Protein AF-A0A3N6GS40-F1 (afdb_monomer_lite)

Foldseek 3Di:
DDDPCDPVNVVVVVLVVLLVVLCVVCVPDDPVVSVVVSVVSCVVVVDDDPCDPCNVPPPPPPPPPPPPPPDPDDDD

Radius of gyration: 18.48 Å; chains: 1; bounding box: 34×45×49 Å

Structure (mmCIF, N/CA/C/O backbone):
data_AF-A0A3N6GS40-F1
#
_entry.id   AF-A0A3N6GS40-F1
#
loop_
_atom_site.group_PDB
_atom_site.id
_atom_site.type_symbol
_atom_site.label_atom_id
_atom_site.label_alt_id
_atom_site.label_comp_id
_atom_site.label_asym_id
_atom_site.label_entity_id
_atom_site.label_seq_id
_atom_site.pdbx_PDB_ins_code
_atom_site.Cartn_x
_atom_site.Cartn_y
_atom_site.Cartn_z
_atom_site.occupancy
_atom_site.B_iso_or_equiv
_atom_site.auth_seq_id
_atom_site.auth_comp_id
_atom_site.auth_asym_id
_atom_site.auth_atom_id
_atom_site.pdbx_PDB_model_num
ATOM 1 N N . MET A 1 1 ? 3.487 28.730 -9.629 1.00 46.19 1 MET A N 1
ATOM 2 C CA . MET A 1 1 ? 4.792 28.121 -9.960 1.00 46.19 1 MET A CA 1
ATOM 3 C C . MET A 1 1 ? 4.554 26.620 -9.994 1.00 46.19 1 MET A C 1
ATOM 5 O O . MET A 1 1 ? 4.497 25.992 -8.948 1.00 46.19 1 MET A O 1
ATOM 9 N N . THR A 1 2 ? 4.210 26.087 -11.164 1.00 55.00 2 THR A N 1
ATOM 10 C CA . THR A 1 2 ? 3.712 24.711 -11.313 1.00 55.00 2 THR A CA 1
ATOM 11 C C . THR A 1 2 ? 4.891 23.839 -11.711 1.00 55.00 2 THR A C 1
ATOM 13 O O . THR A 1 2 ? 5.446 24.014 -12.793 1.00 55.00 2 THR A O 1
ATOM 16 N N . TYR A 1 3 ? 5.340 22.976 -10.802 1.00 48.84 3 TYR A N 1
ATOM 17 C CA . TYR A 1 3 ? 6.457 22.071 -11.060 1.00 48.84 3 TYR A CA 1
ATOM 18 C C . TYR A 1 3 ? 6.076 21.082 -12.173 1.00 48.84 3 TYR A C 1
ATOM 20 O O . TYR A 1 3 ? 4.954 20.569 -12.158 1.00 48.84 3 TYR A O 1
ATOM 28 N N . PRO A 1 4 ? 6.966 20.799 -13.143 1.00 53.12 4 PRO A N 1
ATOM 29 C CA . PRO A 1 4 ? 6.693 19.788 -14.152 1.00 53.12 4 PRO A CA 1
ATOM 30 C C . PRO A 1 4 ? 6.565 18.426 -13.463 1.00 53.12 4 PRO A C 1
ATOM 32 O O . PRO A 1 4 ? 7.479 17.977 -12.769 1.00 53.12 4 PRO A O 1
ATOM 35 N N . SER A 1 5 ? 5.409 17.78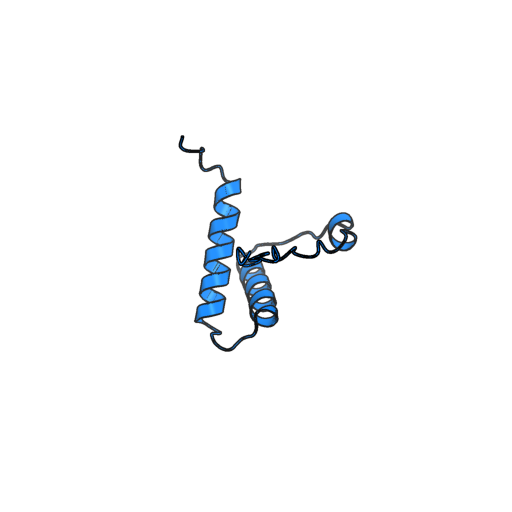3 -13.641 1.00 51.88 5 SER A N 1
ATOM 36 C CA . SER A 1 5 ? 5.139 16.423 -13.175 1.00 51.88 5 SER A CA 1
ATOM 37 C C . SER A 1 5 ? 6.033 15.459 -13.960 1.00 51.88 5 SER A C 1
ATOM 39 O O . SER A 1 5 ? 5.716 15.032 -15.068 1.00 51.88 5 SER A O 1
ATOM 41 N N . THR A 1 6 ? 7.227 15.212 -13.428 1.00 53.09 6 THR A N 1
ATOM 42 C CA . THR A 1 6 ? 8.171 14.221 -13.957 1.00 53.09 6 THR A CA 1
ATOM 43 C C . THR A 1 6 ? 7.681 12.811 -13.613 1.00 53.09 6 THR A C 1
ATOM 45 O O . THR A 1 6 ? 6.936 12.638 -12.651 1.00 53.09 6 THR A O 1
ATOM 48 N N . GLU A 1 7 ? 8.109 11.777 -14.349 1.00 52.62 7 GLU A N 1
ATOM 49 C CA . GLU A 1 7 ? 7.799 10.364 -14.031 1.00 52.62 7 GLU A CA 1
ATOM 50 C C . GLU A 1 7 ? 8.078 10.000 -12.563 1.00 52.62 7 GLU A C 1
ATOM 52 O O . GLU A 1 7 ? 7.327 9.242 -11.953 1.00 52.62 7 GLU A O 1
ATOM 57 N N . ARG A 1 8 ? 9.099 10.618 -11.952 1.00 50.44 8 ARG A N 1
ATOM 58 C CA . ARG A 1 8 ? 9.421 10.462 -10.524 1.00 50.44 8 ARG A CA 1
ATOM 59 C C . ARG A 1 8 ? 8.309 10.927 -9.585 1.00 50.44 8 ARG A C 1
ATOM 61 O O . ARG A 1 8 ? 8.226 10.421 -8.475 1.00 50.44 8 ARG A O 1
ATOM 68 N N . SER A 1 9 ? 7.467 11.862 -10.017 1.00 54.97 9 SER A N 1
ATOM 69 C CA . SER A 1 9 ? 6.326 12.359 -9.245 1.00 54.97 9 SER A CA 1
ATOM 70 C C . SER A 1 9 ? 5.103 11.441 -9.332 1.00 54.97 9 SER A C 1
ATOM 72 O O . SER A 1 9 ? 4.247 11.522 -8.462 1.00 54.97 9 SER A O 1
ATOM 74 N N . ARG A 1 10 ? 5.031 10.543 -10.329 1.00 58.94 10 ARG A N 1
ATOM 75 C CA . ARG A 1 10 ? 3.919 9.583 -10.496 1.00 58.94 10 ARG A CA 1
ATOM 76 C C . ARG A 1 10 ? 4.071 8.325 -9.646 1.00 58.94 10 ARG A C 1
ATOM 78 O O . ARG A 1 10 ? 3.079 7.692 -9.303 1.00 58.94 10 ARG A O 1
ATOM 85 N N . ILE A 1 11 ? 5.309 7.969 -9.302 1.00 61.75 11 ILE A N 1
ATOM 86 C CA . ILE A 1 11 ? 5.612 6.826 -8.435 1.00 61.75 11 ILE A CA 1
ATOM 87 C C . ILE A 1 11 ? 4.973 6.987 -7.036 1.00 61.75 11 ILE A C 1
ATOM 89 O O . ILE A 1 11 ? 4.306 6.051 -6.597 1.00 61.75 11 ILE A O 1
ATOM 93 N N . PRO A 1 12 ? 5.088 8.149 -6.355 1.00 71.12 12 PRO A N 1
ATOM 94 C CA . PRO A 1 12 ? 4.381 8.410 -5.101 1.00 71.12 12 PRO A CA 1
ATOM 95 C C . PRO A 1 12 ? 2.859 8.250 -5.196 1.00 71.12 12 PRO A C 1
ATOM 97 O O . PRO A 1 12 ? 2.265 7.656 -4.300 1.00 71.12 12 PRO A O 1
ATOM 100 N N . ASP A 1 13 ? 2.240 8.727 -6.279 1.00 78.19 13 ASP A N 1
ATOM 101 C CA . ASP A 1 13 ? 0.781 8.689 -6.443 1.00 78.19 13 ASP A CA 1
ATOM 102 C C . ASP A 1 13 ? 0.262 7.261 -6.657 1.00 78.19 13 ASP A C 1
ATOM 104 O O . ASP A 1 13 ? -0.728 6.860 -6.046 1.00 78.19 13 ASP A O 1
ATOM 108 N N . ALA A 1 14 ? 0.956 6.461 -7.474 1.00 80.25 14 ALA A N 1
ATOM 109 C CA . ALA A 1 14 ? 0.598 5.060 -7.691 1.00 80.25 14 ALA A CA 1
ATOM 110 C C . ALA A 1 14 ? 0.720 4.235 -6.398 1.00 80.25 14 ALA A C 1
ATOM 112 O O . ALA A 1 14 ? -0.163 3.441 -6.077 1.00 80.25 14 ALA A O 1
ATOM 113 N N . VAL A 1 15 ? 1.778 4.467 -5.613 1.00 85.50 15 VAL A N 1
ATOM 114 C CA . VAL A 1 15 ? 1.955 3.819 -4.305 1.00 85.50 15 VAL A CA 1
ATOM 115 C C . VAL A 1 15 ? 0.864 4.254 -3.324 1.00 85.50 15 VAL A C 1
ATOM 117 O O . VAL A 1 15 ? 0.304 3.408 -2.627 1.00 85.50 15 VAL A O 1
ATOM 120 N N . ALA A 1 16 ? 0.519 5.544 -3.287 1.00 86.50 16 ALA A N 1
ATOM 121 C CA . ALA A 1 16 ? -0.543 6.053 -2.422 1.00 86.50 16 ALA A CA 1
ATOM 122 C C . ALA A 1 16 ? -1.908 5.424 -2.746 1.00 86.50 16 ALA A C 1
ATOM 124 O O . ALA A 1 16 ? -2.637 5.059 -1.825 1.00 86.50 16 ALA A O 1
ATOM 125 N N . ALA A 1 17 ? -2.227 5.234 -4.031 1.00 88.38 17 ALA A N 1
ATOM 126 C CA . ALA A 1 17 ? -3.456 4.567 -4.456 1.00 88.38 17 ALA A CA 1
ATOM 127 C C . ALA A 1 17 ? -3.525 3.108 -3.973 1.00 88.38 17 ALA A C 1
ATOM 129 O O . ALA A 1 17 ? -4.562 2.676 -3.472 1.00 88.38 17 ALA A O 1
ATOM 130 N N . VAL A 1 18 ? -2.413 2.366 -4.048 1.00 89.19 18 VAL A N 1
ATOM 131 C CA . VAL A 1 18 ? -2.350 0.983 -3.544 1.00 89.19 18 VAL A CA 1
ATOM 132 C C . VAL A 1 18 ? -2.508 0.937 -2.025 1.00 89.19 18 VAL A C 1
ATOM 134 O O . VAL A 1 18 ? -3.256 0.110 -1.508 1.00 89.19 18 VAL A O 1
ATOM 137 N N . VAL A 1 19 ? -1.855 1.844 -1.294 1.00 89.12 19 VAL A N 1
ATOM 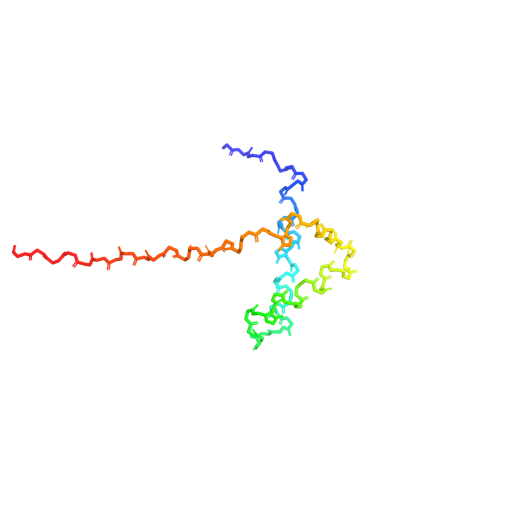138 C CA . VAL A 1 19 ? -2.008 1.927 0.167 1.00 89.12 19 VAL A CA 1
ATOM 139 C C . VAL A 1 19 ? -3.456 2.246 0.547 1.00 89.12 19 VAL A C 1
ATOM 141 O O . VAL A 1 19 ? -3.989 1.614 1.456 1.00 89.12 19 VAL A O 1
ATOM 144 N N . ALA A 1 20 ? -4.105 3.182 -0.150 1.00 90.81 20 ALA A N 1
ATOM 145 C CA . ALA A 1 20 ? -5.504 3.523 0.094 1.00 90.81 20 ALA A CA 1
ATOM 146 C C . ALA A 1 20 ? -6.433 2.321 -0.134 1.00 90.81 20 ALA A C 1
ATOM 148 O O . ALA A 1 20 ? -7.237 2.012 0.742 1.00 90.81 20 ALA A O 1
ATOM 149 N N . ALA A 1 21 ? -6.262 1.593 -1.244 1.00 92.62 21 ALA A N 1
ATOM 150 C CA . ALA A 1 21 ? -7.040 0.387 -1.526 1.00 92.62 21 ALA A CA 1
ATOM 151 C C . ALA A 1 21 ? -6.886 -0.673 -0.419 1.00 92.62 21 ALA A C 1
ATOM 153 O O . ALA A 1 21 ? -7.874 -1.220 0.061 1.00 92.62 21 ALA A O 1
ATOM 154 N N . VAL A 1 22 ? -5.660 -0.899 0.065 1.00 93.06 22 VAL A N 1
ATOM 155 C CA . VAL A 1 22 ? -5.396 -1.851 1.159 1.00 93.06 22 VAL A CA 1
ATOM 156 C C . VAL A 1 22 ? -6.051 -1.421 2.475 1.00 93.06 22 VAL A C 1
ATOM 158 O O . VAL A 1 22 ? -6.532 -2.271 3.225 1.00 93.06 22 VAL A O 1
ATOM 161 N N . VAL A 1 23 ? -6.088 -0.119 2.772 1.00 94.38 23 VAL A N 1
ATOM 162 C CA . VAL A 1 23 ? -6.783 0.408 3.959 1.00 94.38 23 VAL A CA 1
ATOM 163 C C . VAL A 1 23 ? -8.293 0.199 3.855 1.00 94.38 23 VAL A C 1
ATOM 165 O O . VAL A 1 23 ? -8.912 -0.184 4.847 1.00 94.38 23 VAL A O 1
ATOM 168 N N . GLU A 1 24 ? -8.883 0.410 2.677 1.00 94.44 24 GLU A N 1
ATOM 169 C CA . GLU A 1 24 ? -10.315 0.175 2.462 1.00 94.44 24 GLU A CA 1
ATOM 170 C C . GLU A 1 24 ? -10.684 -1.314 2.536 1.00 94.44 24 GLU A C 1
ATOM 172 O O . GLU A 1 24 ? -11.709 -1.662 3.124 1.00 94.44 24 GLU A O 1
ATOM 177 N N . GLU A 1 25 ? -9.836 -2.203 2.014 1.00 95.00 25 GLU A N 1
ATOM 178 C CA . GLU A 1 25 ? -10.030 -3.657 2.106 1.00 95.00 25 GLU A CA 1
ATOM 179 C C . GLU A 1 25 ? -9.846 -4.192 3.538 1.00 95.00 25 GLU A C 1
ATOM 181 O O . GLU A 1 25 ? -10.497 -5.165 3.936 1.00 95.00 25 GLU A O 1
ATOM 186 N N . HIS A 1 26 ? -8.982 -3.557 4.336 1.00 93.69 26 HIS A N 1
ATOM 187 C CA . HIS A 1 26 ? -8.616 -4.007 5.681 1.00 93.69 26 HIS A CA 1
ATOM 188 C C . HIS A 1 26 ? -8.753 -2.902 6.748 1.00 93.69 26 HIS A C 1
ATOM 190 O O . HIS A 1 26 ? -7.771 -2.555 7.410 1.00 93.69 26 HIS A O 1
ATOM 196 N N . PRO A 1 27 ? -9.971 -2.405 7.032 1.00 92.50 27 PRO A N 1
ATOM 197 C CA . PRO A 1 27 ? -10.175 -1.240 7.902 1.00 92.50 27 PRO A CA 1
ATOM 198 C C . PRO A 1 27 ? -9.813 -1.480 9.377 1.00 92.50 27 PRO A C 1
ATOM 200 O O . PRO A 1 27 ? -9.627 -0.533 10.136 1.00 92.50 27 PRO A O 1
ATOM 203 N N . LEU A 1 28 ? -9.724 -2.745 9.804 1.00 95.19 28 LEU A N 1
ATOM 204 C CA . LEU A 1 28 ? -9.362 -3.136 11.173 1.00 95.19 28 LEU A CA 1
ATOM 205 C C . LEU A 1 28 ? -7.878 -3.502 11.324 1.00 95.19 28 LEU A C 1
ATOM 207 O O . LEU A 1 28 ? -7.434 -3.817 12.430 1.00 95.19 28 LEU A O 1
ATOM 211 N N . ALA A 1 29 ? -7.111 -3.516 10.232 1.00 93.25 29 ALA A N 1
ATOM 212 C CA . ALA A 1 29 ? -5.702 -3.862 10.292 1.00 93.25 29 ALA A CA 1
ATOM 213 C C . ALA A 1 29 ? -4.893 -2.720 10.920 1.00 93.25 29 ALA A C 1
ATOM 215 O O . ALA A 1 29 ? -5.055 -1.546 10.594 1.00 93.25 29 ALA A O 1
ATOM 216 N N . GLY A 1 30 ? -3.978 -3.079 11.821 1.00 90.94 30 GLY A N 1
ATOM 217 C CA . GLY A 1 30 ? -3.013 -2.128 12.360 1.00 90.94 30 GLY A CA 1
ATOM 218 C C . GLY A 1 30 ? -2.066 -1.602 11.270 1.00 90.94 30 GLY A C 1
ATOM 219 O O . GLY A 1 30 ? -1.866 -2.266 10.249 1.00 90.94 30 GLY A O 1
ATOM 220 N N . PRO A 1 31 ? -1.412 -0.450 11.494 1.00 86.19 31 PRO A N 1
ATOM 221 C CA . PRO A 1 31 ? -0.566 0.204 10.491 1.00 86.19 31 PRO A CA 1
ATOM 222 C C . PRO A 1 31 ? 0.580 -0.685 9.984 1.00 86.19 31 PRO A C 1
ATOM 224 O O . PRO A 1 31 ? 0.925 -0.643 8.807 1.00 86.19 31 PRO A O 1
ATOM 227 N N . ASP A 1 32 ? 1.134 -1.537 10.847 1.00 87.19 32 ASP A N 1
ATOM 228 C CA . ASP A 1 32 ? 2.167 -2.501 10.464 1.00 87.19 32 ASP A CA 1
ATOM 229 C C . ASP A 1 32 ? 1.640 -3.588 9.505 1.00 87.19 32 ASP A C 1
ATOM 231 O O . ASP A 1 32 ? 2.297 -3.946 8.526 1.00 87.19 32 ASP A O 1
ATOM 235 N N . ALA A 1 33 ? 0.417 -4.072 9.738 1.00 89.25 33 ALA A N 1
ATOM 236 C CA . ALA A 1 33 ? -0.233 -5.038 8.857 1.00 89.25 33 ALA A CA 1
ATOM 237 C C . ALA A 1 33 ? -0.599 -4.402 7.506 1.00 89.25 33 ALA A C 1
ATOM 239 O O . ALA A 1 33 ? -0.328 -5.002 6.467 1.00 89.25 33 ALA A O 1
ATOM 240 N N . ILE A 1 34 ? -1.116 -3.167 7.510 1.00 91.31 34 ILE A N 1
ATOM 241 C CA . ILE A 1 34 ? -1.359 -2.380 6.290 1.00 91.31 34 ILE A CA 1
ATOM 242 C C . ILE A 1 34 ? -0.067 -2.215 5.483 1.00 91.31 34 ILE A C 1
ATOM 244 O O . ILE A 1 34 ? -0.068 -2.458 4.279 1.00 91.31 34 ILE A O 1
ATOM 248 N N . GLY A 1 35 ? 1.051 -1.873 6.132 1.00 86.56 35 GLY A N 1
ATOM 249 C CA . GLY A 1 35 ? 2.346 -1.740 5.460 1.00 86.56 35 GLY A CA 1
ATOM 250 C C . GLY A 1 35 ? 2.783 -3.030 4.763 1.00 86.56 35 GLY A C 1
ATOM 251 O O . GLY A 1 35 ? 3.168 -3.004 3.594 1.00 86.56 35 GLY A O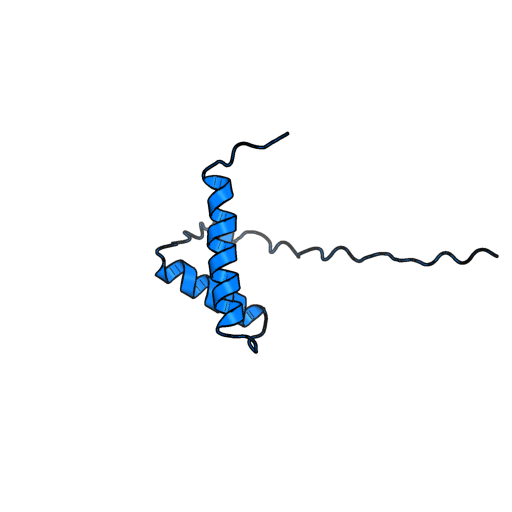 1
ATOM 252 N N . ARG A 1 36 ? 2.663 -4.176 5.444 1.00 88.94 36 ARG A N 1
ATOM 253 C CA . ARG A 1 36 ? 2.996 -5.489 4.864 1.00 88.94 36 ARG A CA 1
ATOM 254 C C . ARG A 1 36 ? 2.089 -5.866 3.689 1.00 88.94 36 ARG A C 1
ATOM 256 O O . ARG A 1 36 ? 2.582 -6.385 2.687 1.00 88.94 36 ARG A O 1
ATOM 263 N N . LEU A 1 37 ? 0.793 -5.580 3.789 1.00 90.81 37 LEU A N 1
ATOM 264 C CA . LEU A 1 37 ? -0.182 -5.845 2.729 1.00 90.81 37 LEU A CA 1
ATOM 265 C C . LEU A 1 37 ? 0.025 -4.935 1.511 1.00 90.81 37 LEU A C 1
ATOM 267 O O . LEU A 1 37 ? 0.003 -5.423 0.386 1.00 90.81 37 LEU A O 1
ATOM 271 N N . ALA A 1 38 ? 0.316 -3.650 1.721 1.00 90.19 38 ALA A N 1
ATOM 272 C CA . ALA A 1 38 ? 0.620 -2.706 0.645 1.00 90.19 38 ALA A CA 1
ATOM 273 C C . ALA A 1 38 ? 1.889 -3.097 -0.120 1.00 90.19 38 ALA A C 1
ATOM 275 O O . ALA A 1 38 ? 1.902 -3.085 -1.348 1.00 90.19 38 ALA A O 1
ATOM 276 N N . VAL A 1 39 ? 2.935 -3.516 0.595 1.00 87.94 39 VAL A N 1
ATOM 277 C CA . VAL A 1 39 ? 4.151 -4.081 -0.004 1.00 87.94 39 VAL A CA 1
ATOM 278 C C . VAL A 1 39 ? 3.785 -5.309 -0.851 1.00 87.94 39 VAL A C 1
ATOM 280 O O . VAL A 1 39 ? 4.093 -5.346 -2.040 1.00 87.94 39 VAL A O 1
ATOM 283 N N . ALA A 1 40 ? 3.044 -6.275 -0.301 1.00 87.62 40 ALA A N 1
ATOM 284 C CA . ALA A 1 40 ? 2.622 -7.457 -1.056 1.00 87.62 40 ALA A CA 1
ATOM 285 C C . ALA A 1 40 ? 1.784 -7.114 -2.308 1.00 87.62 40 ALA A C 1
ATOM 287 O O . ALA A 1 40 ? 1.991 -7.717 -3.362 1.00 87.62 40 ALA A O 1
ATOM 288 N N . ALA A 1 41 ? 0.881 -6.134 -2.217 1.00 88.69 41 ALA A N 1
ATOM 289 C CA . ALA A 1 41 ? 0.079 -5.657 -3.341 1.00 88.69 41 ALA A CA 1
ATOM 290 C C . ALA A 1 41 ? 0.956 -5.027 -4.435 1.00 88.69 41 ALA A C 1
ATOM 292 O O . ALA A 1 41 ? 0.856 -5.413 -5.596 1.00 88.69 41 ALA A O 1
ATOM 293 N N . LEU A 1 42 ? 1.898 -4.155 -4.067 1.00 87.12 42 LEU A N 1
ATOM 294 C CA . LEU A 1 42 ? 2.849 -3.555 -5.009 1.00 87.12 42 LEU A CA 1
ATOM 295 C C . LEU A 1 42 ? 3.690 -4.616 -5.735 1.00 87.12 42 LEU A C 1
ATOM 297 O O . LEU A 1 42 ? 3.847 -4.551 -6.953 1.00 87.12 42 LEU A O 1
ATOM 301 N N . SER A 1 43 ? 4.172 -5.639 -5.021 1.00 85.75 43 SER A N 1
ATOM 302 C CA . SER A 1 43 ? 4.879 -6.770 -5.647 1.00 85.75 43 SER A CA 1
ATOM 303 C C . SER A 1 43 ? 4.039 -7.498 -6.700 1.00 85.75 43 SER A C 1
ATOM 305 O O . SER A 1 43 ? 4.579 -7.907 -7.727 1.00 85.75 43 SER A O 1
ATOM 307 N N . ARG A 1 44 ? 2.729 -7.662 -6.470 1.00 85.50 44 ARG A N 1
ATOM 308 C CA . ARG A 1 44 ? 1.813 -8.300 -7.434 1.00 85.50 44 ARG A CA 1
ATOM 309 C C . ARG A 1 44 ? 1.60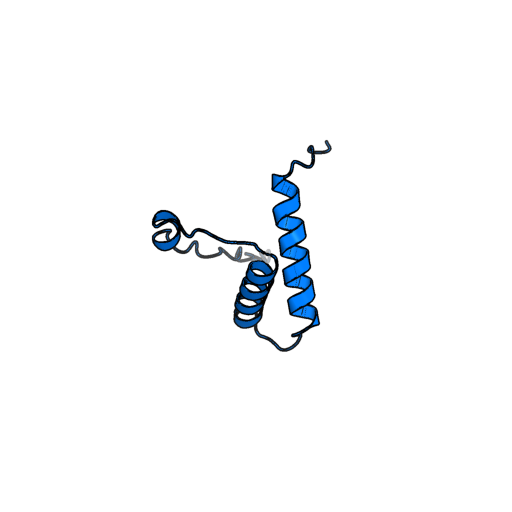4 -7.452 -8.686 1.00 85.50 44 ARG A C 1
ATOM 311 O O . ARG A 1 44 ? 1.471 -8.016 -9.766 1.00 85.50 44 ARG A O 1
ATOM 318 N N . GLU A 1 45 ? 1.660 -6.131 -8.546 1.00 84.19 45 GLU A N 1
ATOM 319 C CA . GLU A 1 45 ? 1.643 -5.167 -9.654 1.00 84.19 45 GLU A CA 1
ATOM 320 C C . GLU A 1 45 ? 2.991 -5.095 -10.410 1.00 84.19 45 GLU A C 1
ATOM 322 O O . GLU A 1 45 ? 3.193 -4.231 -11.261 1.00 84.19 45 GLU A O 1
ATOM 327 N N . GLY A 1 46 ? 3.945 -5.983 -10.099 1.00 80.75 46 GLY A N 1
ATOM 328 C CA . GLY A 1 46 ? 5.255 -6.048 -10.753 1.00 80.75 46 GLY A CA 1
ATOM 329 C C . GLY A 1 46 ? 6.276 -5.049 -10.207 1.00 80.75 46 GLY A C 1
ATOM 330 O O . GLY A 1 46 ? 7.344 -4.867 -10.797 1.00 80.75 46 GLY A O 1
ATOM 331 N N . TRP A 1 47 ? 5.987 -4.400 -9.075 1.00 80.75 47 TRP A N 1
ATOM 332 C CA . TRP A 1 47 ? 6.950 -3.524 -8.421 1.00 80.75 47 TRP A CA 1
ATOM 333 C C . TRP A 1 47 ? 7.957 -4.363 -7.645 1.00 80.75 47 TRP A C 1
ATOM 335 O O . TRP A 1 47 ? 7.690 -4.853 -6.548 1.00 80.75 47 TRP A O 1
ATOM 345 N N . HIS A 1 48 ? 9.144 -4.507 -8.221 1.00 73.56 48 HIS A N 1
ATOM 346 C CA . HIS A 1 48 ? 10.256 -5.200 -7.590 1.00 73.56 48 HIS A CA 1
ATOM 347 C C . HIS A 1 48 ? 11.214 -4.189 -6.963 1.00 73.56 48 HIS A C 1
ATOM 349 O O . HIS A 1 48 ? 11.829 -3.380 -7.656 1.00 73.56 48 HIS A O 1
ATOM 355 N N . TRP A 1 49 ? 11.389 -4.255 -5.645 1.00 69.69 49 TRP A N 1
ATOM 356 C CA . TRP A 1 49 ? 12.483 -3.561 -4.971 1.00 69.69 49 TRP A CA 1
ATOM 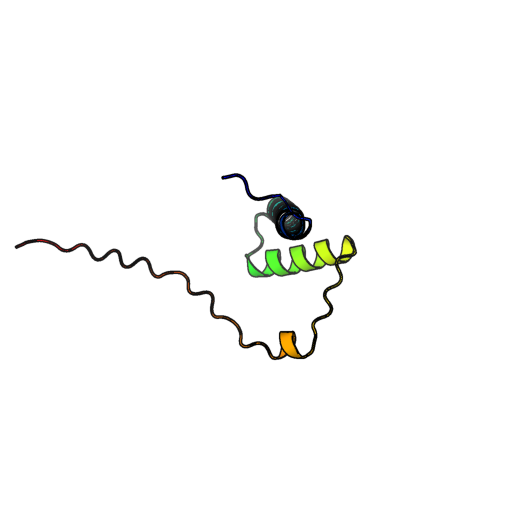357 C C . TRP A 1 49 ? 13.716 -4.462 -4.957 1.00 69.69 49 TRP A C 1
ATOM 359 O O . TRP A 1 49 ? 13.732 -5.538 -4.361 1.00 69.69 49 TRP A O 1
ATOM 369 N N . HIS A 1 50 ? 14.788 -4.019 -5.603 1.00 64.44 50 HIS A N 1
ATOM 370 C CA . HIS A 1 50 ? 16.115 -4.527 -5.284 1.00 64.44 50 HIS A CA 1
ATOM 371 C C . HIS A 1 50 ? 16.605 -3.762 -4.063 1.00 64.44 50 HIS A C 1
ATOM 373 O O . HIS A 1 50 ? 17.044 -2.618 -4.158 1.00 64.44 50 HIS A O 1
ATOM 379 N N . LEU A 1 51 ? 16.478 -4.387 -2.894 1.00 61.19 51 LEU A N 1
ATOM 380 C CA . LEU A 1 51 ? 17.145 -3.908 -1.694 1.00 61.19 51 LEU A CA 1
ATOM 381 C C . LEU A 1 51 ? 18.639 -4.165 -1.893 1.00 61.19 51 LEU A C 1
ATOM 383 O O . LEU A 1 51 ? 19.139 -5.250 -1.604 1.00 61.19 51 LEU A O 1
ATOM 387 N N . GLY A 1 52 ? 19.343 -3.178 -2.450 1.00 55.19 52 GLY A N 1
ATOM 388 C CA . GLY A 1 52 ? 20.799 -3.169 -2.429 1.00 55.19 52 GLY A CA 1
ATOM 389 C C . GLY A 1 52 ? 21.287 -3.307 -0.986 1.00 55.19 52 GLY A C 1
ATOM 390 O O . GLY A 1 52 ? 20.610 -2.882 -0.047 1.00 55.19 52 GLY A O 1
ATOM 391 N N . HIS A 1 53 ? 22.466 -3.900 -0.797 1.00 52.88 53 HIS A N 1
ATOM 392 C CA . HIS A 1 53 ? 23.070 -4.097 0.528 1.00 52.88 53 HIS A CA 1
ATOM 393 C C . HIS A 1 53 ? 23.115 -2.790 1.349 1.00 52.88 53 HIS A C 1
ATOM 395 O O . HIS A 1 53 ? 22.908 -2.784 2.557 1.00 52.88 53 HIS A O 1
ATOM 401 N N . GLU A 1 54 ? 23.282 -1.659 0.667 1.00 56.75 54 GLU A N 1
ATOM 402 C CA . GLU A 1 54 ? 23.199 -0.303 1.216 1.00 56.75 54 GLU A CA 1
ATOM 403 C C . GLU A 1 54 ? 21.855 0.053 1.874 1.00 56.75 54 GLU A C 1
ATOM 405 O O . GLU A 1 54 ? 21.848 0.775 2.867 1.00 56.75 54 GLU A O 1
ATOM 410 N N . VAL A 1 55 ? 20.728 -0.465 1.374 1.00 60.44 55 VAL A N 1
ATOM 411 C CA . VAL A 1 55 ? 19.388 -0.224 1.935 1.00 60.44 55 VAL A CA 1
ATOM 412 C C . VAL A 1 55 ? 19.155 -1.093 3.167 1.00 60.44 55 VAL A C 1
ATOM 414 O O . VAL A 1 55 ? 18.583 -0.626 4.146 1.00 60.44 55 VAL A O 1
ATOM 417 N N . LEU A 1 56 ? 19.646 -2.337 3.151 1.00 58.28 56 LEU A N 1
ATOM 418 C CA . LEU A 1 56 ? 19.587 -3.237 4.309 1.00 58.28 56 LEU A CA 1
ATOM 419 C C . LEU A 1 56 ? 20.458 -2.738 5.469 1.00 58.28 56 LEU A C 1
ATOM 421 O O . LEU A 1 56 ? 20.100 -2.908 6.632 1.00 58.28 56 LEU A O 1
ATOM 425 N N . CYS A 1 57 ? 21.589 -2.107 5.151 1.00 56.31 57 CYS A N 1
ATOM 426 C CA . CYS A 1 57 ? 22.487 -1.500 6.130 1.00 56.31 57 CYS A CA 1
ATOM 427 C C . CYS A 1 57 ? 22.164 -0.027 6.423 1.00 56.31 57 CYS A C 1
ATOM 429 O O . CYS A 1 57 ? 22.872 0.598 7.218 1.00 56.31 57 CYS A O 1
ATO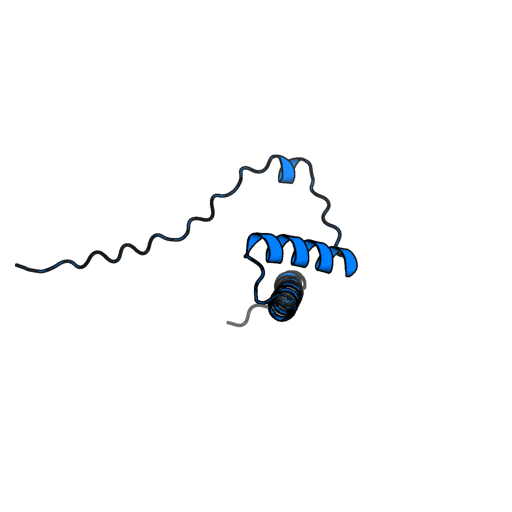M 431 N N . ALA A 1 58 ? 21.134 0.549 5.794 1.00 57.94 58 ALA A N 1
ATOM 432 C CA . ALA A 1 58 ? 20.763 1.928 6.055 1.00 57.94 58 ALA A CA 1
ATOM 433 C C . ALA A 1 58 ? 20.278 2.046 7.509 1.00 57.94 58 ALA A C 1
ATOM 435 O O . ALA A 1 58 ? 19.419 1.269 7.937 1.00 57.94 58 ALA A O 1
ATOM 436 N N . PRO A 1 59 ? 20.793 3.012 8.289 1.00 57.25 59 PRO A N 1
ATOM 437 C CA . PRO A 1 59 ? 20.301 3.223 9.638 1.00 57.25 59 PRO A CA 1
ATOM 438 C C . PRO A 1 59 ? 18.808 3.541 9.562 1.00 57.25 59 PRO A C 1
ATOM 440 O O . PRO A 1 59 ? 18.404 4.423 8.796 1.00 57.25 59 PRO A O 1
ATOM 443 N N . VAL A 1 60 ? 17.998 2.825 10.352 1.00 61.78 60 VAL A N 1
ATOM 444 C CA . VAL A 1 60 ? 16.564 3.101 10.493 1.00 61.78 60 VAL A CA 1
ATOM 445 C C . VAL A 1 60 ? 16.430 4.579 10.826 1.00 61.78 60 VAL A C 1
ATOM 447 O O . VAL A 1 60 ? 16.800 5.023 11.915 1.00 61.78 60 VAL A O 1
ATOM 450 N N . ARG A 1 61 ? 15.940 5.371 9.867 1.00 61.12 61 ARG A N 1
ATOM 451 C CA . ARG A 1 61 ? 15.606 6.762 10.138 1.00 61.12 61 ARG A CA 1
ATOM 452 C C . ARG A 1 61 ? 14.437 6.717 11.099 1.00 61.12 61 ARG A C 1
ATOM 454 O O . ARG A 1 61 ? 13.320 6.422 10.692 1.00 61.12 61 ARG A O 1
ATOM 461 N N . ALA A 1 62 ? 14.708 6.985 12.373 1.00 51.00 62 ALA A N 1
ATOM 462 C CA . ALA A 1 62 ? 13.658 7.270 13.328 1.00 51.00 62 ALA A CA 1
ATOM 463 C C . ALA A 1 62 ? 12.813 8.391 12.722 1.00 51.00 62 ALA A C 1
ATOM 465 O O . ALA A 1 62 ? 13.294 9.515 12.553 1.00 51.00 62 ALA A O 1
ATOM 466 N N . SER A 1 63 ? 11.585 8.062 12.324 1.00 50.09 63 SER A N 1
ATOM 467 C CA . SER A 1 63 ? 10.583 9.046 11.955 1.00 50.09 63 SER A CA 1
ATOM 468 C C . SER A 1 63 ? 10.468 9.996 13.139 1.00 50.09 63 SER A C 1
ATOM 470 O O . SER A 1 63 ? 9.864 9.658 14.155 1.00 50.09 63 SER A O 1
ATOM 472 N N . ARG A 1 64 ? 11.106 11.169 13.051 1.00 49.41 64 ARG A N 1
ATOM 473 C CA . ARG A 1 64 ? 10.813 12.275 13.955 1.00 49.41 64 ARG A CA 1
ATOM 474 C C . ARG A 1 64 ? 9.364 12.629 13.674 1.00 49.41 64 ARG A C 1
ATOM 476 O O . ARG A 1 64 ? 9.084 13.388 12.753 1.00 49.41 64 ARG A O 1
ATOM 483 N N . ILE A 1 65 ? 8.452 12.063 14.456 1.00 50.47 65 ILE A N 1
ATOM 484 C CA . ILE A 1 65 ? 7.184 12.719 14.732 1.00 50.47 65 ILE A CA 1
ATOM 485 C C . ILE A 1 65 ? 7.613 14.077 15.298 1.00 50.47 65 ILE A C 1
ATOM 487 O O . ILE A 1 65 ? 8.311 14.086 16.318 1.00 50.47 65 ILE A O 1
ATOM 491 N N . PRO A 1 66 ? 7.344 15.212 14.631 1.00 46.62 66 PRO A N 1
ATOM 492 C CA . PRO A 1 66 ? 7.625 16.494 15.244 1.00 46.62 66 PRO A CA 1
ATOM 493 C C . PRO A 1 66 ? 6.778 16.546 16.512 1.00 46.62 66 PRO A C 1
ATOM 495 O O . PRO A 1 66 ? 5.551 16.600 16.450 1.00 46.62 66 PRO A O 1
ATOM 498 N N . ALA A 1 67 ? 7.439 16.448 17.667 1.00 51.97 67 ALA A N 1
ATOM 499 C CA . ALA A 1 67 ? 6.817 16.741 18.938 1.00 51.97 67 ALA A CA 1
ATOM 500 C C . ALA A 1 67 ? 6.313 18.178 18.822 1.00 51.97 67 ALA A C 1
ATOM 502 O O . ALA A 1 67 ? 7.095 19.122 18.701 1.00 51.97 67 ALA A O 1
ATOM 503 N N . ARG A 1 68 ? 4.994 18.324 18.741 1.00 50.53 68 ARG A N 1
ATOM 504 C CA . ARG A 1 68 ? 4.318 19.609 18.783 1.00 50.53 68 ARG A CA 1
ATOM 505 C C . ARG A 1 68 ? 4.580 20.168 20.180 1.00 50.53 68 ARG A C 1
ATOM 507 O O . ARG A 1 68 ? 3.881 19.813 21.122 1.00 50.53 68 ARG A O 1
ATOM 514 N N . SER A 1 69 ? 5.637 20.965 20.327 1.00 49.38 69 SER A N 1
ATOM 515 C CA . SER A 1 69 ? 5.864 21.779 21.521 1.00 49.38 69 SER A CA 1
ATOM 516 C C . SER A 1 69 ? 4.830 22.897 21.527 1.00 49.38 69 SER A C 1
ATOM 518 O O . SER A 1 69 ? 5.115 24.021 21.127 1.00 49.38 69 SER A O 1
ATOM 520 N N . ASP A 1 70 ? 3.609 22.569 21.929 1.00 50.09 70 ASP A N 1
ATOM 521 C CA . ASP A 1 70 ? 2.636 23.560 22.364 1.00 50.09 70 ASP A CA 1
ATOM 522 C C . ASP A 1 70 ? 2.873 23.759 23.867 1.00 50.09 70 ASP A C 1
ATOM 524 O O . ASP A 1 70 ? 2.334 23.044 24.709 1.00 50.09 70 ASP A O 1
ATOM 528 N N . SER A 1 71 ? 3.808 24.652 24.199 1.00 52.88 71 SER A N 1
ATOM 529 C CA . SER A 1 71 ? 3.939 25.184 25.556 1.00 52.88 71 SER A CA 1
ATOM 530 C C . SER A 1 71 ? 2.997 26.382 25.674 1.00 52.88 71 SER A C 1
ATOM 532 O O . SER A 1 71 ? 3.283 27.411 25.057 1.00 52.88 71 SER A O 1
ATOM 534 N N . PRO A 1 72 ? 1.910 26.319 26.461 1.00 51.03 72 PRO A N 1
ATOM 535 C CA . PRO A 1 72 ? 1.147 27.511 26.790 1.00 51.03 72 PRO A CA 1
ATOM 536 C C . PRO A 1 72 ? 1.947 28.353 27.793 1.00 51.03 72 PRO A C 1
ATOM 538 O O . PRO A 1 72 ? 2.036 28.031 28.978 1.00 51.03 72 PRO A O 1
ATOM 541 N N . SER A 1 73 ? 2.554 29.441 27.319 1.00 48.66 73 SER A N 1
ATOM 542 C CA . SER A 1 73 ? 3.080 30.496 28.186 1.00 48.66 73 SER A CA 1
ATOM 543 C C . SER A 1 73 ? 1.910 31.269 28.796 1.00 48.66 73 SER A C 1
ATOM 545 O O . SER A 1 73 ? 1.235 32.029 28.106 1.00 48.66 73 SER A O 1
ATOM 547 N N . VAL A 1 74 ? 1.668 31.069 30.090 1.00 54.47 74 VAL A N 1
ATOM 548 C CA . VAL A 1 74 ? 0.762 31.901 30.893 1.00 54.47 74 VAL A CA 1
ATOM 549 C C . VAL A 1 74 ? 1.520 33.171 31.311 1.00 54.47 74 VAL A C 1
ATOM 551 O O . VAL A 1 74 ? 2.585 33.034 31.915 1.00 54.47 74 VAL A O 1
ATOM 554 N N . PRO A 1 75 ? 1.040 34.392 31.011 1.00 62.03 75 PRO A N 1
ATOM 555 C CA . PRO A 1 75 ? 1.627 35.612 31.561 1.00 62.03 75 PRO A CA 1
ATOM 556 C C . PRO A 1 75 ? 1.158 35.853 33.010 1.00 62.03 75 PRO A C 1
ATOM 558 O O . PRO A 1 75 ? -0.028 35.697 33.306 1.00 62.03 75 PRO A O 1
ATOM 561 N N . GLN A 1 76 ? 2.102 36.215 33.891 1.00 53.00 76 GLN A N 1
ATOM 562 C CA . GLN A 1 76 ? 1.846 36.819 35.210 1.00 53.00 76 GLN A CA 1
ATOM 563 C C . GLN A 1 76 ? 1.501 38.302 35.086 1.00 53.00 76 GLN A C 1
ATOM 565 O O . GLN A 1 76 ? 2.057 38.954 34.172 1.00 53.00 76 GLN A O 1
#

pLDDT: mean 70.77, std 17.39, range [46.19, 95.19]

Sequence (76 aa):
MTYPSTERSRIPDAVAAVVAAVVEEHPLAGPDAIGRLAVAALSREGWHWHLGHEVLCAPVRASRIPARSDSPSVPQ

Secondary structure (DSSP, 8-state):
------HHHHHHHHHHHHHHHHHHH-TTS-HHHHHHHHHHHHHHTT------HHHHTS------------------